Protein AF-Q9ZAZ2-F1 (afdb_monomer)

pLDDT: mean 92.69, std 7.07, range [64.56, 98.25]

Solvent-accessible surface area (backbone atoms only — not comparable to full-atom values): 3590 Å² total; per-residue (Å²): 110,70,68,59,53,51,64,78,58,48,75,34,48,48,94,91,29,36,32,43,61,96,86,52,68,94,79,43,88,37,59,38,68,67,50,56,52,50,54,52,48,55,60,59,66,58,45,58,62,57,50,52,51,54,55,65,72,73,110

Foldseek 3Di:
DVVVVCVQQPQDDDPQQQDDHPPDDRDDRHHDVVVVVVVVVVVVVVCVVVVVVVVVVVD

Radius of gyration: 17.9 Å; Cα contacts (8 Å, |Δi|>4): 44; chains: 1; bounding box: 38×14×56 Å

Nearest PDB structures (foldseek):
  8bd3-assembly1_c  TM=9.500E-01  e=2.811E-05  Chlorella ohadii
  7yq2-assembly1_c  TM=9.480E-01  e=3.240E-05  Thermosynechococcus vestitus BP-1
  5v2c-assembly1_c  TM=9.485E-01  e=3.735E-05  Thermostichus vulcanus
  4yuu-assembly1_C1  TM=9.471E-01  e=4.305E-05  Cyanidium caldarium
  8iwh-assembly1_c  TM=9.455E-01  e=5.327E-05  Thalassiosira pseudonana

Secondary structure (DSSP, 8-state):
-HHHHHHHT-S-B-TT-BBS-TT--S--B---HHHHHHHHHHHHHTTHHHHHHHHHH--

Sequence (59 aa):
RRAAEYMTHAPLGSLNSVGGVATEINSFNYVSPRAWLATSHFVLVLLPRSHLWHAGRAA

Mean predicted aligned error: 4.95 Å

Structure (mmCIF, N/CA/C/O backbone):
data_AF-Q9ZAZ2-F1
#
_entry.id   AF-Q9ZAZ2-F1
#
loop_
_atom_site.group_PDB
_atom_site.id
_atom_site.type_symbol
_atom_site.label_atom_id
_atom_site.label_alt_id
_atom_site.label_comp_id
_atom_site.label_asym_id
_atom_site.label_entity_id
_atom_site.label_seq_id
_atom_site.pdbx_PDB_ins_code
_atom_site.Cartn_x
_atom_site.Cartn_y
_atom_site.Cartn_z
_atom_site.occupancy
_atom_site.B_iso_or_equiv
_atom_site.auth_seq_id
_atom_site.auth_comp_id
_atom_site.auth_asym_id
_atom_site.auth_atom_id
_atom_site.pdbx_PDB_model_num
ATOM 1 N N . ARG A 1 1 ? 2.093 4.125 -23.214 1.00 91.88 1 ARG A N 1
ATOM 2 C CA . ARG A 1 1 ? 2.700 5.188 -22.373 1.00 91.88 1 ARG A CA 1
ATOM 3 C C . ARG A 1 1 ? 2.227 5.045 -20.927 1.00 91.88 1 ARG A C 1
ATOM 5 O O . ARG A 1 1 ? 2.977 4.473 -20.157 1.00 91.88 1 ARG A O 1
ATOM 12 N N . ARG A 1 2 ? 0.948 5.307 -20.612 1.00 96.31 2 ARG A N 1
ATOM 13 C CA . ARG A 1 2 ? 0.376 5.132 -19.253 1.00 96.31 2 ARG A CA 1
ATOM 14 C C . ARG A 1 2 ? 0.622 3.777 -18.578 1.00 96.31 2 ARG A C 1
ATOM 16 O O . ARG A 1 2 ? 0.942 3.733 -17.404 1.00 96.31 2 ARG A O 1
ATOM 23 N N . ALA A 1 3 ? 0.494 2.669 -19.311 1.00 96.56 3 ALA A N 1
ATOM 24 C CA . ALA A 1 3 ? 0.745 1.343 -18.738 1.00 96.56 3 ALA A CA 1
ATOM 25 C C . ALA A 1 3 ? 2.184 1.199 -18.209 1.00 96.56 3 ALA A C 1
ATOM 27 O O . ALA A 1 3 ? 2.380 0.735 -17.093 1.00 96.56 3 ALA A O 1
ATOM 28 N N . ALA A 1 4 ? 3.173 1.669 -18.977 1.00 96.75 4 ALA A N 1
ATOM 29 C CA . ALA A 1 4 ? 4.569 1.664 -18.555 1.00 96.75 4 ALA A CA 1
ATOM 30 C C . ALA A 1 4 ? 4.789 2.589 -17.349 1.00 96.75 4 ALA A C 1
ATOM 32 O O . ALA A 1 4 ? 5.468 2.194 -16.412 1.00 96.75 4 ALA A O 1
ATOM 33 N N . GLU A 1 5 ? 4.155 3.767 -17.331 1.00 95.94 5 GLU A N 1
ATOM 34 C CA . GLU A 1 5 ? 4.207 4.691 -16.188 1.00 95.94 5 GLU A CA 1
ATOM 35 C C . GLU A 1 5 ? 3.649 4.049 -14.907 1.00 95.94 5 GLU A C 1
ATOM 37 O O . GLU A 1 5 ? 4.269 4.160 -13.855 1.00 95.94 5 GLU A O 1
ATOM 42 N N . TYR A 1 6 ? 2.527 3.324 -14.974 1.00 95.44 6 TYR A N 1
ATOM 43 C CA . TYR A 1 6 ? 1.983 2.628 -13.802 1.00 95.44 6 TYR A CA 1
ATOM 44 C C . TYR A 1 6 ? 2.862 1.472 -13.332 1.00 95.44 6 TYR A C 1
ATOM 46 O O . TYR A 1 6 ? 2.995 1.264 -12.128 1.00 95.44 6 TYR A O 1
ATOM 54 N N . MET A 1 7 ? 3.461 0.730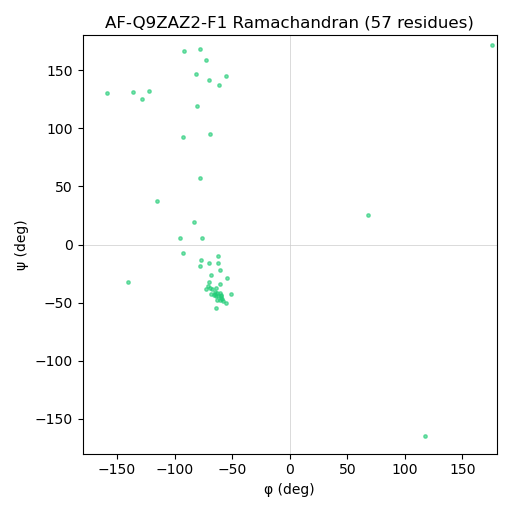 -14.264 1.00 96.44 7 MET A N 1
ATOM 55 C CA . MET A 1 7 ? 4.370 -0.364 -13.926 1.00 96.44 7 MET A CA 1
ATO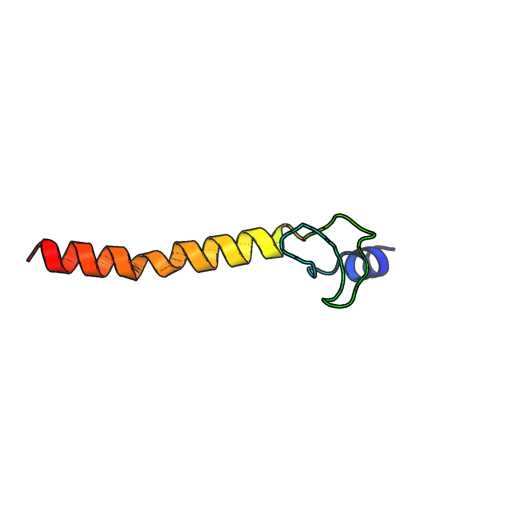M 56 C C . MET A 1 7 ? 5.635 0.151 -13.235 1.00 96.44 7 MET A C 1
ATOM 58 O O . MET A 1 7 ? 6.049 -0.422 -12.231 1.00 96.44 7 MET A O 1
ATOM 62 N N . THR A 1 8 ? 6.224 1.246 -13.725 1.00 94.69 8 THR A N 1
ATOM 63 C CA . THR A 1 8 ? 7.441 1.826 -13.133 1.00 94.69 8 THR A CA 1
ATOM 64 C C . THR A 1 8 ? 7.179 2.620 -11.852 1.00 94.69 8 THR A C 1
ATOM 66 O O . THR A 1 8 ? 8.116 2.889 -11.111 1.00 94.69 8 THR A O 1
ATOM 69 N N . HIS A 1 9 ? 5.916 2.944 -11.551 1.00 96.06 9 HIS A N 1
ATOM 70 C CA . HIS A 1 9 ? 5.483 3.607 -10.313 1.00 96.06 9 HIS A CA 1
ATOM 71 C C . HIS A 1 9 ? 4.582 2.697 -9.470 1.00 96.06 9 HIS A C 1
ATOM 73 O O . HIS A 1 9 ? 3.603 3.142 -8.859 1.00 96.06 9 HIS A O 1
ATOM 79 N N . ALA A 1 10 ? 4.895 1.400 -9.447 1.00 96.81 10 ALA A N 1
ATOM 80 C CA . ALA A 1 10 ? 4.225 0.463 -8.562 1.00 96.81 10 ALA A CA 1
ATOM 81 C C . ALA A 1 10 ? 4.330 0.949 -7.098 1.00 96.81 10 ALA A C 1
ATOM 83 O O . ALA A 1 10 ? 5.343 1.535 -6.713 1.00 96.81 10 ALA A O 1
ATOM 84 N N . PRO A 1 11 ? 3.309 0.723 -6.251 1.00 96.75 11 PRO A N 1
ATOM 85 C CA . PRO A 1 11 ? 3.294 1.186 -4.864 1.00 96.75 11 PRO A CA 1
ATOM 86 C C . PRO A 1 11 ? 4.158 0.291 -3.955 1.00 96.75 11 PRO A C 1
ATOM 88 O O . PRO A 1 11 ? 3.663 -0.278 -2.986 1.00 96.75 11 PRO A O 1
ATOM 91 N N . LEU A 1 12 ? 5.440 0.157 -4.295 1.00 96.69 12 LEU A N 1
ATOM 92 C CA . LEU A 1 12 ? 6.448 -0.625 -3.587 1.00 96.69 12 LEU A CA 1
ATOM 93 C C . LEU A 1 12 ? 7.605 0.297 -3.192 1.00 96.69 12 LEU A C 1
ATOM 95 O O . LEU A 1 12 ? 8.096 1.069 -4.017 1.00 96.69 12 LEU A O 1
ATOM 99 N N . GLY A 1 13 ? 8.026 0.218 -1.934 1.00 96.38 13 GLY A N 1
ATOM 100 C CA . GLY A 1 13 ? 9.190 0.942 -1.444 1.00 96.38 13 GLY A CA 1
ATOM 101 C C . GLY A 1 13 ? 9.410 0.761 0.054 1.00 96.38 13 GLY A C 1
ATOM 102 O O . GLY A 1 13 ? 8.585 0.175 0.760 1.00 96.38 13 GLY A O 1
ATOM 103 N N . SER A 1 14 ? 10.547 1.249 0.532 1.00 97.06 14 SER A N 1
ATOM 104 C CA . SER A 1 14 ? 10.978 1.170 1.926 1.00 97.06 14 SER A CA 1
ATOM 105 C C . SER A 1 14 ? 10.549 2.395 2.747 1.00 97.06 14 SER A C 1
ATOM 107 O O . SER A 1 14 ? 10.194 3.445 2.212 1.00 97.06 14 SER A O 1
ATOM 109 N N . LEU A 1 15 ? 10.647 2.300 4.079 1.00 96.81 15 LEU A N 1
ATOM 110 C CA . LEU A 1 15 ? 10.329 3.410 4.992 1.00 96.81 15 LEU A CA 1
ATOM 111 C C . LEU A 1 15 ? 11.203 4.655 4.768 1.00 96.81 15 LEU A C 1
ATOM 113 O O . LEU A 1 15 ? 10.721 5.773 4.918 1.00 96.81 15 LEU A O 1
ATOM 117 N N . ASN A 1 16 ? 12.471 4.478 4.384 1.00 96.69 16 ASN A N 1
ATOM 118 C CA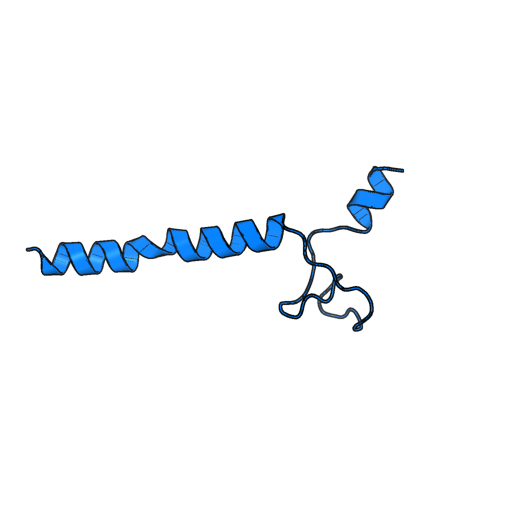 . ASN A 1 16 ? 13.383 5.576 4.042 1.00 96.69 16 ASN A CA 1
ATOM 119 C C . ASN A 1 16 ? 13.220 6.069 2.590 1.00 96.69 16 ASN A C 1
ATOM 121 O O . ASN A 1 16 ? 14.114 6.727 2.063 1.00 96.69 16 ASN A O 1
ATOM 125 N N . SER A 1 17 ? 12.078 5.774 1.965 1.00 96.94 17 SER A N 1
ATOM 126 C CA . SER A 1 17 ? 11.673 6.232 0.634 1.00 96.94 17 SER A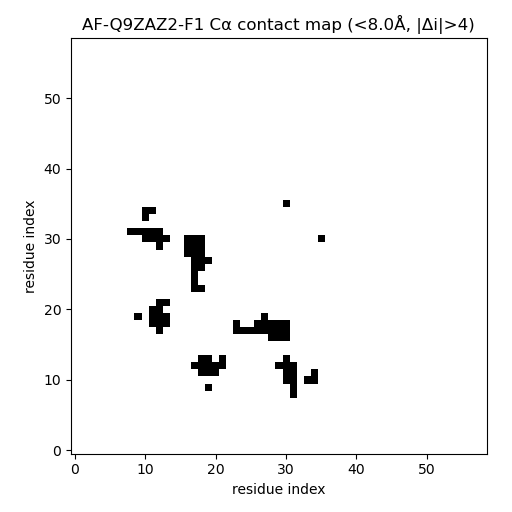 CA 1
ATOM 127 C C . SER A 1 17 ? 12.479 5.683 -0.549 1.00 96.94 17 SER A C 1
ATOM 129 O O . SER A 1 17 ? 12.492 6.308 -1.602 1.00 96.94 17 SER A O 1
ATOM 131 N N . VAL A 1 18 ? 13.109 4.509 -0.434 1.00 98.25 18 VAL A N 1
ATOM 132 C CA . VAL A 1 18 ? 13.687 3.821 -1.604 1.00 98.25 18 VAL A CA 1
ATOM 133 C C . VAL A 1 18 ? 12.571 3.079 -2.336 1.00 98.25 18 VAL A C 1
ATOM 135 O O . VAL A 1 18 ? 11.924 2.213 -1.749 1.00 98.25 18 VAL A O 1
ATOM 138 N N . GLY A 1 19 ? 12.327 3.432 -3.595 1.00 97.00 19 GLY A N 1
ATOM 139 C CA . GLY A 1 19 ? 11.314 2.802 -4.439 1.00 97.00 19 GLY A CA 1
ATOM 140 C C . GLY A 1 19 ? 11.804 1.493 -5.051 1.00 97.00 19 GLY A C 1
ATOM 141 O O 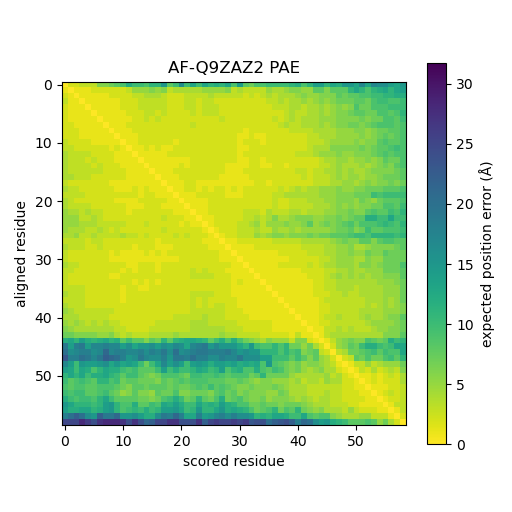. GLY A 1 19 ? 12.979 1.367 -5.385 1.00 97.00 19 GLY A O 1
ATOM 142 N N . GLY A 1 20 ? 10.893 0.536 -5.226 1.00 96.44 20 GLY A N 1
ATOM 143 C CA . GLY A 1 20 ? 11.202 -0.789 -5.770 1.00 96.44 20 GLY A CA 1
ATOM 144 C C . GLY A 1 20 ? 10.925 -1.916 -4.779 1.00 96.44 20 GLY A C 1
ATOM 145 O O . GLY A 1 20 ? 10.202 -1.749 -3.794 1.00 96.44 20 GLY A O 1
ATOM 146 N N . VAL A 1 21 ? 11.457 -3.100 -5.072 1.00 96.44 21 VAL A N 1
ATOM 147 C CA . VAL A 1 21 ? 11.309 -4.278 -4.204 1.00 96.44 21 VAL A CA 1
ATOM 148 C C . VAL A 1 21 ? 12.267 -4.208 -3.009 1.00 96.44 21 VAL A C 1
ATOM 150 O O . VAL A 1 21 ? 13.190 -3.405 -2.975 1.00 96.44 21 VAL A O 1
ATOM 153 N N . ALA A 1 22 ? 12.086 -5.073 -2.010 1.00 96.00 22 ALA A N 1
ATOM 154 C CA . ALA A 1 22 ? 12.902 -5.047 -0.790 1.00 96.00 22 ALA A CA 1
ATOM 155 C C . ALA A 1 22 ? 14.414 -5.260 -1.024 1.00 96.00 22 ALA A C 1
ATOM 157 O O . ALA A 1 22 ? 15.222 -4.881 -0.182 1.00 96.00 22 ALA A O 1
ATOM 158 N N . THR A 1 23 ? 14.794 -5.874 -2.147 1.00 97.00 23 THR A N 1
ATOM 159 C CA . THR A 1 23 ? 16.189 -6.117 -2.546 1.00 97.00 23 THR A CA 1
ATOM 160 C C . THR A 1 23 ? 16.745 -5.048 -3.490 1.00 97.00 23 THR A C 1
ATOM 162 O O . THR A 1 23 ? 17.845 -5.218 -4.011 1.00 97.00 23 THR A O 1
ATOM 165 N N . GLU A 1 24 ? 15.991 -3.980 -3.759 1.00 96.31 24 GLU A N 1
ATOM 166 C CA . GLU A 1 24 ? 16.430 -2.890 -4.628 1.00 96.31 24 GLU A CA 1
ATOM 167 C C . GLU A 1 24 ? 17.546 -2.074 -3.956 1.00 96.31 24 GLU A C 1
ATOM 169 O O . GLU A 1 24 ? 17.527 -1.818 -2.749 1.00 96.31 24 GLU A O 1
ATOM 174 N N . ILE A 1 25 ? 18.530 -1.644 -4.746 1.00 96.50 25 ILE A N 1
ATOM 175 C CA . ILE A 1 25 ? 19.583 -0.739 -4.272 1.00 96.50 25 ILE A CA 1
ATOM 176 C C . ILE A 1 25 ? 19.034 0.684 -4.079 1.00 96.50 25 ILE A C 1
ATOM 178 O O . ILE A 1 25 ? 18.043 1.076 -4.691 1.00 96.50 25 ILE A O 1
ATOM 182 N N . ASN A 1 26 ? 19.704 1.501 -3.261 1.00 96.50 26 ASN A N 1
ATOM 183 C CA . ASN A 1 26 ? 19.320 2.900 -3.049 1.00 96.50 26 ASN A CA 1
ATOM 184 C C . ASN A 1 26 ? 19.573 3.733 -4.321 1.00 96.50 26 ASN A C 1
ATOM 186 O O . ASN A 1 26 ? 20.699 4.158 -4.572 1.00 96.50 26 ASN A O 1
ATOM 190 N N . SER A 1 27 ? 18.538 3.907 -5.145 1.00 95.19 27 SER A N 1
ATOM 191 C CA . SER A 1 27 ? 18.656 4.550 -6.464 1.00 95.19 27 SER A CA 1
ATOM 192 C C . SER A 1 27 ? 17.493 5.481 -6.817 1.00 95.19 27 SER A C 1
ATOM 194 O O . SER A 1 27 ? 17.705 6.492 -7.485 1.00 95.19 27 SER A O 1
ATOM 196 N N . PHE A 1 28 ? 16.274 5.184 -6.360 1.00 96.19 28 PHE A N 1
ATOM 197 C CA . PHE A 1 28 ? 15.073 5.950 -6.689 1.00 96.19 28 PHE A CA 1
ATOM 198 C C . PHE A 1 28 ? 14.316 6.347 -5.422 1.00 96.19 28 PHE A C 1
ATOM 200 O O . PHE A 1 28 ? 13.977 5.492 -4.607 1.00 96.19 28 PHE A O 1
ATOM 207 N N . ASN A 1 29 ? 14.051 7.644 -5.250 1.00 97.38 29 ASN A N 1
ATOM 208 C CA . ASN A 1 29 ? 13.338 8.166 -4.087 1.00 97.38 29 ASN A CA 1
ATOM 209 C C . ASN A 1 29 ? 11.833 8.251 -4.379 1.00 97.38 29 ASN A C 1
ATOM 211 O O . ASN A 1 29 ? 11.365 9.230 -4.963 1.00 97.38 29 ASN A O 1
ATOM 215 N N . TYR A 1 30 ? 11.090 7.200 -4.029 1.00 97.00 30 TYR A N 1
ATOM 216 C CA . TYR A 1 30 ? 9.656 7.115 -4.292 1.00 97.00 30 TYR A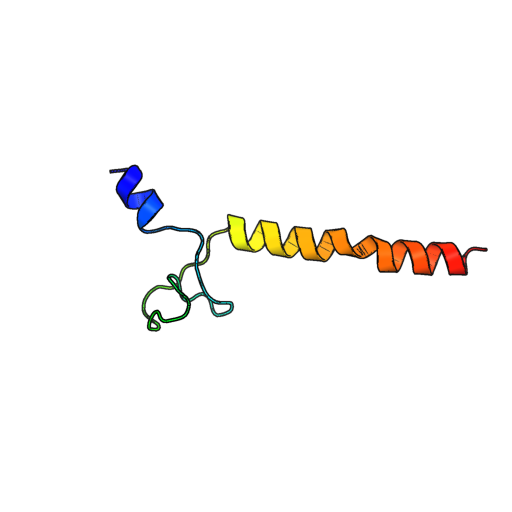 CA 1
ATOM 217 C C . TYR A 1 30 ? 8.953 6.107 -3.387 1.00 97.00 30 TYR A C 1
ATOM 219 O O . TYR A 1 30 ? 9.314 4.935 -3.327 1.00 97.00 30 TYR A O 1
ATOM 227 N N . VAL A 1 31 ? 7.860 6.550 -2.770 1.00 97.88 31 VAL A N 1
ATOM 228 C CA . VAL A 1 31 ? 6.829 5.690 -2.182 1.00 97.88 31 VAL A CA 1
ATOM 229 C C . VAL A 1 31 ? 5.479 6.275 -2.571 1.00 97.88 31 VAL A C 1
ATOM 231 O O . VAL A 1 31 ? 5.243 7.476 -2.430 1.00 97.88 31 VAL A O 1
ATOM 234 N N . SER A 1 32 ? 4.577 5.433 -3.074 1.00 97.19 32 SER A N 1
ATOM 235 C CA . SER A 1 32 ? 3.264 5.890 -3.530 1.00 97.19 32 SER A CA 1
ATOM 236 C C . SER A 1 32 ? 2.459 6.526 -2.385 1.00 97.19 32 SER A C 1
ATOM 238 O O . SER A 1 32 ? 2.362 5.924 -1.311 1.00 97.19 32 SER A O 1
ATOM 240 N N . PRO A 1 33 ? 1.763 7.659 -2.610 1.00 97.69 33 PRO A N 1
ATOM 241 C CA . PRO A 1 33 ? 0.817 8.214 -1.639 1.00 97.69 33 PRO A CA 1
ATOM 242 C C . PRO A 1 33 ? -0.251 7.209 -1.196 1.00 97.69 33 PRO A C 1
ATOM 244 O O . PRO A 1 33 ? -0.722 7.266 -0.066 1.00 97.69 33 PRO A O 1
ATOM 247 N N . ARG A 1 34 ? -0.605 6.244 -2.058 1.00 97.62 34 ARG A N 1
ATOM 248 C CA . ARG A 1 34 ? -1.526 5.155 -1.707 1.00 97.62 34 ARG A CA 1
ATOM 249 C C . ARG A 1 34 ? -0.998 4.315 -0.549 1.00 97.62 34 ARG A C 1
ATOM 251 O O . ARG A 1 34 ? -1.785 3.960 0.320 1.00 97.62 34 ARG A O 1
ATOM 258 N N . ALA A 1 35 ? 0.301 4.008 -0.549 1.00 96.75 35 ALA A N 1
ATOM 259 C CA . ALA A 1 35 ? 0.929 3.249 0.523 1.00 96.75 35 ALA A CA 1
ATOM 260 C C . ALA A 1 35 ? 0.855 4.052 1.823 1.00 96.75 35 ALA A C 1
ATOM 262 O O . ALA A 1 35 ? 0.237 3.576 2.765 1.00 96.75 35 ALA A O 1
ATOM 263 N N . TRP A 1 36 ? 1.345 5.298 1.824 1.00 97.69 36 TRP A N 1
ATOM 264 C CA . TRP A 1 36 ? 1.309 6.174 3.001 1.00 97.69 36 TRP A CA 1
ATOM 265 C C . TRP A 1 36 ? -0.093 6.359 3.576 1.00 97.69 36 TRP A C 1
ATOM 267 O O . TRP A 1 36 ? -0.306 6.158 4.768 1.00 97.69 36 TRP A O 1
ATOM 277 N N . LEU A 1 37 ? -1.066 6.700 2.731 1.00 97.50 37 LEU A N 1
ATOM 278 C CA . LEU A 1 37 ? -2.435 6.907 3.186 1.00 97.50 37 LEU A CA 1
ATOM 279 C C . LEU A 1 37 ? -3.035 5.609 3.734 1.00 97.50 37 LEU A C 1
ATOM 281 O O . LEU A 1 37 ? -3.638 5.643 4.803 1.00 97.50 37 LEU A O 1
ATOM 285 N N . ALA A 1 38 ? -2.845 4.471 3.062 1.00 95.88 38 ALA A N 1
ATOM 286 C CA . ALA A 1 38 ? -3.392 3.201 3.527 1.00 95.88 38 ALA A CA 1
ATOM 287 C C . ALA A 1 38 ? -2.809 2.783 4.886 1.00 95.88 38 ALA A C 1
ATOM 289 O O . ALA A 1 38 ? -3.580 2.457 5.788 1.00 95.88 38 ALA A O 1
ATOM 290 N N . THR A 1 39 ? -1.485 2.834 5.079 1.00 95.62 39 THR A N 1
ATOM 291 C CA . THR A 1 39 ? -0.881 2.466 6.372 1.00 95.62 39 THR A CA 1
ATOM 292 C C . THR A 1 39 ? -1.222 3.459 7.471 1.00 95.62 39 THR A C 1
ATOM 294 O O . THR A 1 39 ? -1.567 3.023 8.568 1.00 95.62 3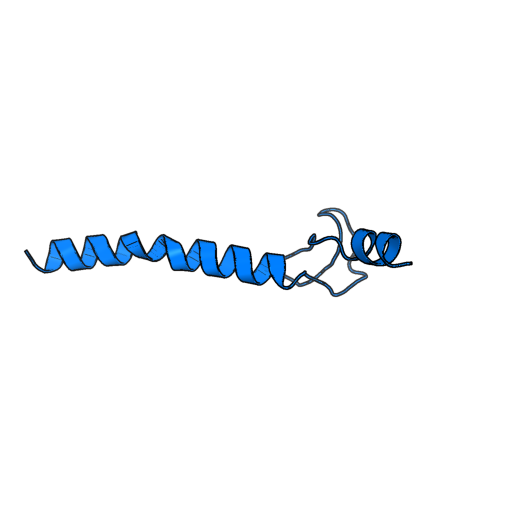9 THR A O 1
ATOM 297 N N . SER A 1 40 ? -1.188 4.771 7.211 1.00 95.44 40 SER A N 1
ATOM 298 C CA . SER A 1 40 ? -1.564 5.766 8.223 1.00 95.44 40 SER A CA 1
ATOM 299 C C . SER A 1 40 ? -3.007 5.579 8.684 1.00 95.44 40 SER A C 1
ATOM 301 O O . SER A 1 40 ? -3.260 5.543 9.884 1.00 95.44 40 SER A O 1
ATOM 303 N N . HIS A 1 41 ? -3.951 5.393 7.759 1.00 94.25 41 HIS A N 1
ATOM 304 C CA . HIS A 1 41 ? -5.352 5.188 8.126 1.00 94.25 41 HIS A CA 1
ATOM 305 C C . HIS A 1 41 ? -5.578 3.827 8.778 1.00 94.25 41 HIS A C 1
ATOM 307 O O . HIS A 1 41 ? -6.358 3.749 9.718 1.00 94.25 41 HIS A O 1
ATOM 313 N N . PHE A 1 42 ? -4.871 2.774 8.359 1.00 91.56 42 PHE A N 1
ATOM 314 C CA . PHE A 1 42 ? -4.914 1.490 9.057 1.00 91.56 42 PHE A CA 1
ATOM 315 C C . PHE A 1 42 ? -4.474 1.638 10.520 1.00 91.56 42 PHE A C 1
ATOM 317 O O . PHE A 1 42 ? -5.176 1.184 11.417 1.00 91.56 42 PHE A O 1
ATOM 324 N N . VAL A 1 43 ? -3.367 2.342 10.778 1.00 91.25 43 VAL A N 1
ATOM 325 C CA . VAL A 1 43 ? -2.878 2.602 12.142 1.00 91.25 43 VAL A CA 1
ATOM 326 C C . VAL A 1 43 ? -3.848 3.482 12.938 1.00 91.25 43 VAL A C 1
ATOM 328 O O . VAL A 1 43 ? -4.129 3.183 14.096 1.00 91.25 43 VAL A O 1
ATOM 331 N N . LEU A 1 44 ? -4.402 4.537 12.336 1.00 89.31 44 LEU A N 1
ATOM 332 C CA . LEU A 1 44 ? -5.361 5.426 13.004 1.00 89.31 44 LEU A CA 1
ATOM 333 C C . LEU A 1 44 ? -6.715 4.745 13.259 1.00 89.31 44 LEU A C 1
ATOM 335 O O . LEU A 1 44 ? -7.355 5.004 14.272 1.00 89.31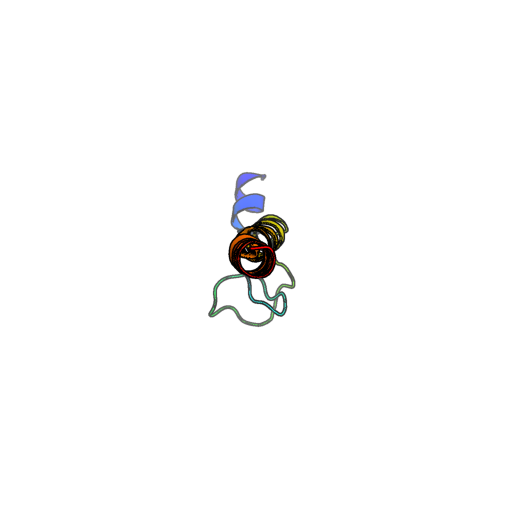 44 LEU A O 1
ATOM 339 N N . VAL A 1 45 ? -7.154 3.824 12.404 1.00 84.94 45 VAL A N 1
ATOM 340 C CA . VAL A 1 45 ? -8.366 3.028 12.650 1.00 84.94 45 VAL A CA 1
ATOM 341 C C . VAL A 1 45 ? -8.165 2.026 13.791 1.00 84.94 45 VAL A C 1
ATOM 343 O O . VAL A 1 45 ? -9.161 1.584 14.345 1.00 84.94 45 VAL A O 1
ATOM 346 N N . LEU A 1 46 ? -6.932 1.719 14.226 1.00 74.81 46 LEU A N 1
ATOM 347 C CA . LEU A 1 46 ? -6.651 0.926 15.441 1.00 74.81 46 LEU A CA 1
ATOM 348 C C . LEU A 1 46 ? -6.836 1.705 16.763 1.00 74.81 46 LEU A C 1
ATOM 350 O O . LEU A 1 46 ? -6.681 1.138 17.851 1.00 74.81 46 LEU A O 1
ATOM 354 N N . LEU A 1 47 ? -7.337 2.943 16.700 1.00 75.25 47 LEU A N 1
ATOM 355 C CA . LEU A 1 47 ? -7.799 3.701 17.863 1.00 75.25 47 LEU A CA 1
ATOM 356 C C . LEU A 1 47 ? -8.991 3.111 18.671 1.00 75.25 47 LEU A C 1
ATOM 358 O O . LEU A 1 47 ? -9.178 3.593 19.786 1.00 75.25 47 LEU A O 1
ATOM 362 N N . PRO A 1 48 ? -9.774 2.063 18.306 1.00 72.38 48 PRO A N 1
ATOM 363 C CA . PRO A 1 48 ? -10.763 1.501 19.227 1.00 72.38 48 PRO A CA 1
ATOM 364 C C . PRO A 1 48 ? -10.147 0.917 20.504 1.00 72.38 48 PRO A C 1
ATOM 366 O O . PRO A 1 48 ? -10.861 0.753 21.490 1.00 72.38 48 PR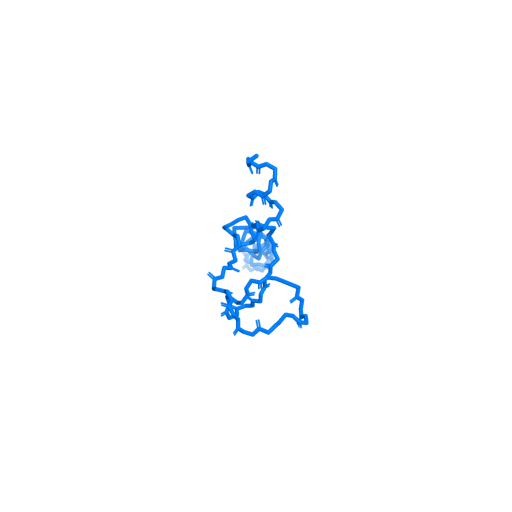O A O 1
ATOM 369 N N . ARG A 1 49 ? -8.827 0.661 20.550 1.00 80.81 49 ARG A N 1
ATOM 370 C CA . ARG A 1 49 ? -8.152 0.332 21.815 1.00 80.81 49 ARG A CA 1
ATOM 371 C C . ARG A 1 49 ? -8.200 1.498 22.812 1.00 80.81 49 ARG A C 1
ATOM 373 O O . ARG A 1 49 ? -8.389 1.245 24.000 1.00 80.81 49 ARG A O 1
ATOM 380 N N . SER A 1 50 ? -8.083 2.750 22.356 1.00 81.75 50 SER A N 1
ATOM 381 C CA . SER A 1 50 ? -8.289 3.914 23.230 1.00 81.75 50 SER A CA 1
ATOM 382 C C . SER A 1 50 ? -9.771 4.101 23.560 1.00 81.75 50 SER A C 1
ATOM 384 O O . SER A 1 50 ? -10.099 4.376 24.711 1.00 81.75 50 SER A O 1
ATOM 386 N N . HIS A 1 51 ? -10.674 3.867 22.602 1.00 85.12 51 HIS A N 1
ATOM 387 C CA . HIS A 1 51 ? -12.119 3.926 22.847 1.00 85.12 51 HIS A CA 1
ATOM 388 C C . HIS A 1 51 ? -12.556 2.961 23.958 1.00 85.12 51 HIS A C 1
ATOM 390 O O . HIS A 1 51 ? -13.225 3.384 24.897 1.00 85.12 51 HIS A O 1
ATOM 396 N N . LEU A 1 52 ? -12.119 1.698 23.905 1.00 87.31 52 LEU A N 1
ATOM 397 C CA . LEU A 1 52 ? -12.439 0.693 24.920 1.00 87.31 52 LEU A CA 1
ATOM 398 C C . LEU A 1 52 ? -11.877 1.064 26.297 1.00 87.31 52 LEU A C 1
ATOM 400 O O . LEU A 1 52 ? -12.561 0.922 27.307 1.00 87.31 52 LEU A O 1
ATOM 404 N N . TRP A 1 53 ? -10.646 1.575 26.333 1.00 89.81 53 TRP A N 1
ATOM 405 C CA . TRP A 1 53 ? -10.025 2.051 27.567 1.00 89.81 53 TRP A CA 1
ATOM 406 C C . TRP A 1 53 ? -10.819 3.196 28.210 1.00 89.81 53 TRP A C 1
ATOM 408 O O . TRP A 1 53 ? -11.099 3.162 29.407 1.00 89.81 53 TRP A O 1
ATOM 418 N N . HIS A 1 54 ? -11.208 4.203 27.425 1.00 91.12 54 HIS A N 1
ATOM 419 C CA . HIS A 1 54 ? -11.982 5.336 27.929 1.00 91.12 54 HIS A CA 1
ATOM 420 C C . HIS A 1 54 ? -13.413 4.945 28.313 1.00 91.12 54 HIS A C 1
ATOM 422 O O . HIS A 1 54 ? -13.902 5.423 29.333 1.00 91.12 54 HIS A O 1
ATOM 428 N N . ALA A 1 55 ? -14.052 4.043 27.564 1.00 88.69 55 ALA A N 1
ATOM 429 C CA . ALA A 1 55 ? -15.368 3.507 27.905 1.00 88.69 55 ALA A CA 1
ATOM 430 C C . ALA A 1 55 ? -15.342 2.734 29.234 1.00 88.69 55 ALA A C 1
ATOM 432 O O . ALA A 1 55 ? -16.198 2.956 30.083 1.00 88.69 55 ALA A O 1
ATOM 433 N N . GLY A 1 56 ? -14.326 1.892 29.458 1.00 89.06 56 GLY A N 1
ATOM 434 C CA . GLY A 1 56 ? -14.160 1.160 30.718 1.00 89.06 56 GLY A CA 1
ATOM 435 C C . GLY A 1 56 ? -13.806 2.045 31.919 1.00 89.06 56 GLY A C 1
ATOM 436 O O . GLY A 1 56 ? -14.120 1.690 33.045 1.00 89.06 56 GLY A O 1
ATOM 437 N N . ARG A 1 57 ? -13.174 3.206 31.697 1.00 89.44 57 ARG A N 1
ATOM 438 C CA . ARG A 1 57 ? -12.891 4.214 32.739 1.00 89.44 57 ARG A CA 1
ATOM 439 C C . ARG A 1 57 ? -14.104 5.072 33.111 1.00 89.44 57 ARG A C 1
ATOM 441 O O . ARG A 1 57 ? -14.045 5.754 34.128 1.00 89.44 57 ARG A O 1
ATOM 448 N N . ALA A 1 58 ? -15.125 5.116 32.258 1.00 87.38 58 ALA A N 1
ATOM 449 C CA . ALA A 1 58 ? -16.320 5.935 32.447 1.00 87.38 58 ALA A CA 1
ATOM 450 C C . ALA A 1 58 ? -17.470 5.197 33.163 1.00 87.38 58 ALA A C 1
ATOM 452 O O . ALA A 1 58 ? -18.471 5.840 33.475 1.00 87.38 58 ALA A O 1
ATOM 453 N N . ALA A 1 59 ? -17.336 3.884 33.393 1.00 64.56 59 ALA A N 1
ATOM 454 C CA . ALA A 1 59 ? -18.260 3.046 34.163 1.00 64.56 59 ALA A CA 1
ATOM 455 C C . ALA A 1 59 ? -17.836 2.967 35.637 1.00 64.56 59 ALA A C 1
ATOM 457 O O . ALA A 1 59 ? -18.745 2.898 36.492 1.00 64.56 59 ALA A O 1
#